Protein AF-X1FKP4-F1 (afdb_monomer_lite)

pLDDT: mean 86.1, std 11.21, range [51.81, 96.81]

Sequence (69 aa):
MVKIALTEAGKKWMAEHYPQGMVYEYNLDDEFELIGMLAETVEVTCPMGIPYRIPHKVDDEKTWRKADD

Structure (mmCIF, N/CA/C/O backbone):
data_AF-X1FKP4-F1
#
_entry.id   AF-X1FKP4-F1
#
loop_
_atom_site.group_PDB
_atom_site.id
_atom_site.type_symbol
_atom_site.label_atom_id
_atom_site.label_alt_id
_atom_site.label_comp_id
_atom_site.label_asym_id
_atom_site.label_entity_id
_atom_site.label_seq_id
_atom_site.pdbx_PDB_ins_code
_atom_site.Cartn_x
_atom_site.Cartn_y
_atom_site.Cartn_z
_atom_site.occupancy
_atom_site.B_iso_or_equiv
_atom_site.auth_seq_id
_atom_site.auth_comp_id
_atom_site.auth_asym_id
_atom_site.auth_atom_id
_atom_site.pdbx_PDB_model_num
ATOM 1 N N . MET A 1 1 ? -4.020 -6.256 -15.514 1.00 74.56 1 MET A N 1
ATOM 2 C CA . MET A 1 1 ? -3.346 -6.268 -14.199 1.00 74.56 1 MET A CA 1
ATOM 3 C C . MET A 1 1 ? -3.815 -5.033 -13.451 1.00 74.56 1 MET A C 1
ATOM 5 O O . MET A 1 1 ? -3.995 -4.017 -14.108 1.00 74.56 1 MET A O 1
ATOM 9 N N . VAL A 1 2 ? -4.122 -5.116 -12.154 1.00 89.88 2 VAL A N 1
ATOM 10 C CA . VAL A 1 2 ? -4.576 -3.937 -11.392 1.00 89.88 2 VAL A CA 1
ATOM 11 C C . VAL A 1 2 ? -3.346 -3.239 -10.838 1.00 89.88 2 VAL A C 1
ATOM 13 O O . VAL A 1 2 ? -2.562 -3.876 -10.141 1.00 89.88 2 VAL A O 1
ATOM 16 N N . LYS A 1 3 ? -3.189 -1.952 -11.139 1.00 91.69 3 LYS A N 1
ATOM 17 C CA . LYS A 1 3 ? -2.125 -1.133 -10.569 1.00 91.69 3 LYS A CA 1
ATOM 18 C C . LYS A 1 3 ? -2.626 -0.355 -9.361 1.00 91.69 3 LYS A C 1
ATOM 20 O O . LYS A 1 3 ? -3.787 0.068 -9.312 1.00 91.69 3 LYS A O 1
ATOM 25 N N . ILE A 1 4 ? -1.756 -0.177 -8.381 1.00 92.12 4 ILE A N 1
ATOM 26 C CA . ILE A 1 4 ? -2.021 0.628 -7.196 1.00 92.12 4 ILE A CA 1
ATOM 27 C C . ILE A 1 4 ? -0.866 1.589 -6.944 1.00 92.12 4 ILE A C 1
ATOM 29 O O . ILE A 1 4 ? 0.277 1.299 -7.276 1.00 92.12 4 ILE A O 1
ATOM 33 N N . ALA A 1 5 ? -1.174 2.713 -6.315 1.00 92.62 5 ALA A N 1
ATOM 34 C CA . ALA A 1 5 ? -0.185 3.649 -5.805 1.00 92.62 5 ALA A CA 1
ATOM 3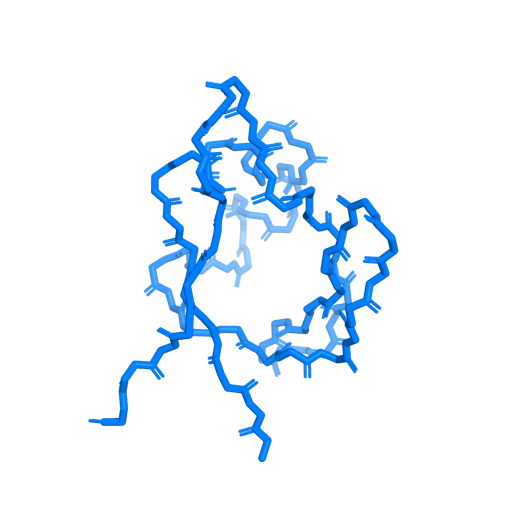5 C C . ALA A 1 5 ? -0.243 3.663 -4.277 1.00 92.62 5 ALA A C 1
ATOM 37 O O . ALA A 1 5 ? -1.327 3.573 -3.681 1.00 92.62 5 ALA A O 1
ATOM 38 N N . LEU A 1 6 ? 0.920 3.806 -3.646 1.00 92.06 6 LEU A N 1
ATOM 39 C CA . LEU A 1 6 ? 1.009 3.981 -2.202 1.00 92.06 6 LEU A CA 1
ATOM 40 C C . LEU A 1 6 ? 0.623 5.411 -1.820 1.00 92.06 6 LEU A C 1
ATOM 42 O O . LEU A 1 6 ? 0.968 6.381 -2.495 1.00 92.06 6 LEU A O 1
ATOM 46 N N . THR A 1 7 ? -0.131 5.541 -0.734 1.00 94.69 7 THR A N 1
ATOM 47 C CA . THR A 1 7 ? -0.369 6.836 -0.084 1.00 94.69 7 THR A CA 1
ATOM 48 C C . THR A 1 7 ? 0.825 7.192 0.796 1.00 94.69 7 THR A C 1
ATOM 50 O O . THR A 1 7 ? 1.661 6.337 1.075 1.00 94.69 7 THR A O 1
ATOM 53 N N . GLU A 1 8 ? 0.880 8.414 1.321 1.00 93.25 8 GLU A N 1
ATOM 54 C CA . GLU A 1 8 ? 1.935 8.817 2.262 1.00 93.25 8 GLU A CA 1
ATOM 55 C C . GLU A 1 8 ? 2.038 7.880 3.482 1.00 93.25 8 GLU A C 1
ATOM 57 O O . GLU A 1 8 ? 3.140 7.491 3.870 1.00 93.25 8 GLU A O 1
ATOM 62 N N . ALA A 1 9 ? 0.904 7.422 4.026 1.00 94.31 9 ALA A N 1
ATOM 63 C CA . ALA A 1 9 ? 0.878 6.432 5.104 1.00 94.31 9 ALA A CA 1
ATOM 64 C C . ALA A 1 9 ? 1.489 5.087 4.675 1.00 94.31 9 ALA A C 1
ATOM 66 O O . ALA A 1 9 ? 2.296 4.506 5.401 1.00 94.31 9 ALA A O 1
ATOM 67 N N . GLY A 1 10 ? 1.150 4.602 3.475 1.00 93.06 10 GLY A N 1
ATOM 68 C CA . GLY A 1 10 ? 1.713 3.361 2.936 1.00 93.06 10 GLY A CA 1
ATOM 69 C C . GLY A 1 10 ? 3.205 3.464 2.646 1.00 93.06 10 GLY A C 1
ATOM 70 O O . GLY A 1 10 ? 3.953 2.547 2.974 1.00 93.06 10 GLY A O 1
ATOM 71 N N . LYS A 1 11 ? 3.647 4.600 2.100 1.00 90.94 11 LYS A N 1
ATOM 72 C CA . LYS A 1 11 ? 5.056 4.916 1.845 1.00 90.94 11 LYS A CA 1
ATOM 73 C C . LYS A 1 11 ? 5.868 4.905 3.135 1.00 90.94 11 LYS A C 1
ATOM 75 O O . LYS A 1 11 ? 6.874 4.203 3.224 1.00 90.94 11 LYS A O 1
ATOM 80 N N . LYS A 1 12 ? 5.403 5.628 4.157 1.00 91.44 12 LYS A N 1
ATOM 81 C CA . LYS A 1 12 ? 6.058 5.670 5.468 1.00 91.44 12 LYS A CA 1
ATOM 82 C C . LYS A 1 12 ? 6.140 4.277 6.090 1.00 91.44 12 LYS A C 1
ATOM 84 O O . LYS A 1 12 ? 7.221 3.852 6.487 1.00 91.44 12 LYS A O 1
ATOM 89 N N . TRP A 1 13 ? 5.027 3.544 6.101 1.00 92.31 13 TRP A N 1
ATOM 90 C CA . TRP A 1 13 ? 4.987 2.195 6.658 1.00 92.31 13 TRP A CA 1
ATOM 91 C C . TRP A 1 13 ? 5.943 1.243 5.921 1.00 92.31 13 TRP A C 1
ATOM 93 O O . TRP A 1 13 ? 6.709 0.525 6.563 1.00 92.31 13 TRP A O 1
ATOM 103 N N . MET A 1 14 ? 5.969 1.285 4.583 1.00 89.38 14 MET A N 1
ATOM 104 C CA . MET A 1 14 ? 6.903 0.510 3.756 1.00 89.38 14 MET A CA 1
ATOM 105 C C . MET A 1 14 ? 8.365 0.854 4.049 1.00 89.38 14 MET A C 1
ATOM 107 O O . MET A 1 14 ? 9.184 -0.054 4.159 1.00 89.38 14 MET A O 1
ATOM 111 N N . ALA A 1 15 ? 8.706 2.135 4.210 1.00 87.06 15 ALA A N 1
ATOM 112 C CA . ALA A 1 15 ? 10.068 2.559 4.538 1.00 87.06 15 ALA A CA 1
ATOM 113 C C . ALA A 1 15 ? 10.526 2.067 5.917 1.00 87.06 15 ALA A C 1
ATOM 115 O O . ALA A 1 15 ? 11.689 1.705 6.084 1.00 87.06 15 ALA A O 1
ATOM 116 N N . GLU A 1 16 ? 9.612 2.009 6.884 1.00 89.88 16 GLU A N 1
ATOM 117 C CA . GLU A 1 16 ? 9.889 1.512 8.234 1.00 89.88 16 GLU A CA 1
ATOM 118 C C . GLU A 1 16 ? 10.019 -0.021 8.284 1.00 89.88 16 GLU A C 1
ATOM 120 O O . GLU A 1 16 ? 10.882 -0.538 8.994 1.00 89.88 16 GLU A O 1
ATOM 125 N N . HIS A 1 17 ? 9.197 -0.756 7.524 1.00 90.12 17 HIS A N 1
ATOM 126 C CA . HIS A 1 17 ? 9.108 -2.223 7.610 1.00 90.12 17 HIS A CA 1
ATOM 127 C C . HIS A 1 17 ? 9.952 -2.959 6.562 1.00 90.12 17 HIS A C 1
ATOM 129 O O . HIS A 1 17 ? 10.412 -4.074 6.812 1.00 90.12 17 HIS A O 1
ATOM 135 N N . TYR A 1 18 ? 10.203 -2.333 5.411 1.00 86.25 18 TYR A N 1
ATOM 136 C CA . TYR A 1 18 ? 11.027 -2.869 4.325 1.00 86.25 18 TYR A CA 1
ATOM 137 C C . TYR A 1 18 ? 12.158 -1.912 3.921 1.00 86.25 18 TYR A C 1
ATOM 139 O O . TYR A 1 18 ? 12.340 -1.638 2.731 1.00 86.25 18 TYR A O 1
ATOM 147 N N . PRO A 1 19 ? 12.987 -1.436 4.870 1.00 79.00 19 PRO A N 1
ATOM 148 C CA . PRO A 1 19 ? 14.041 -0.469 4.570 1.00 79.00 19 PRO A CA 1
ATOM 149 C C . PRO A 1 19 ? 15.028 -0.993 3.518 1.00 79.00 19 PRO A C 1
ATOM 151 O O . PRO A 1 19 ? 15.563 -0.222 2.733 1.00 79.00 19 PRO A O 1
ATOM 154 N N . GLN A 1 20 ? 15.244 -2.309 3.448 1.00 71.50 20 GLN A N 1
ATOM 155 C CA . GLN A 1 20 ? 16.221 -2.900 2.529 1.00 71.50 20 GLN A CA 1
ATOM 156 C C . GLN A 1 20 ? 15.781 -2.861 1.060 1.00 71.50 20 GLN A C 1
ATOM 158 O O . GLN A 1 20 ? 16.608 -2.569 0.205 1.00 71.50 20 GLN A O 1
ATOM 163 N N . GLY A 1 21 ? 14.495 -3.095 0.768 1.00 65.88 21 GLY A N 1
ATOM 164 C CA . GLY A 1 21 ? 13.977 -2.950 -0.600 1.00 65.88 21 GLY A CA 1
ATOM 165 C C . GLY A 1 21 ? 13.892 -1.479 -1.011 1.00 65.88 21 GLY A C 1
ATOM 166 O O . GLY A 1 21 ? 14.174 -1.100 -2.140 1.00 65.88 21 GLY A O 1
ATOM 167 N N . MET A 1 22 ? 13.564 -0.621 -0.054 1.00 60.84 22 MET A N 1
ATOM 168 C CA . MET A 1 22 ? 13.208 0.775 -0.281 1.00 60.84 22 MET A CA 1
ATOM 169 C C . MET A 1 22 ? 14.398 1.722 -0.429 1.00 60.84 22 MET A C 1
ATOM 171 O O . MET A 1 22 ? 14.348 2.668 -1.204 1.00 60.84 22 MET A O 1
ATOM 175 N N . VAL A 1 23 ? 15.472 1.489 0.327 1.00 51.81 23 VAL A N 1
ATOM 176 C CA . VAL A 1 23 ? 16.622 2.406 0.379 1.00 51.81 23 VAL A CA 1
ATOM 177 C C . VAL A 1 23 ? 17.512 2.286 -0.862 1.00 51.81 23 VAL A C 1
ATOM 179 O O . VAL A 1 23 ? 18.262 3.214 -1.159 1.00 51.81 23 VAL A O 1
ATOM 182 N N . TYR A 1 24 ? 17.426 1.183 -1.610 1.00 53.69 24 TYR A N 1
ATOM 183 C CA . TYR A 1 24 ? 18.370 0.911 -2.696 1.00 53.69 24 TYR A CA 1
ATOM 184 C C . TYR A 1 24 ? 17.739 0.545 -4.040 1.00 53.69 24 TYR A C 1
ATOM 186 O O . TYR A 1 24 ? 18.407 0.725 -5.056 1.00 53.69 24 TYR A O 1
ATOM 194 N N . GLU A 1 25 ? 16.492 0.065 -4.080 1.00 64.31 25 GLU A N 1
ATOM 195 C CA . GLU A 1 25 ? 15.964 -0.566 -5.299 1.00 64.31 25 GLU A CA 1
ATOM 196 C C . GLU A 1 25 ? 14.658 0.036 -5.835 1.00 64.31 25 GLU A C 1
ATOM 198 O O . GLU A 1 25 ? 14.408 -0.100 -7.032 1.00 64.31 25 GLU A O 1
ATOM 203 N N . TYR A 1 26 ? 13.841 0.719 -5.017 1.00 73.06 26 TYR A N 1
ATOM 204 C CA . TYR A 1 26 ? 12.490 1.123 -5.439 1.00 73.06 26 TYR A CA 1
ATOM 205 C 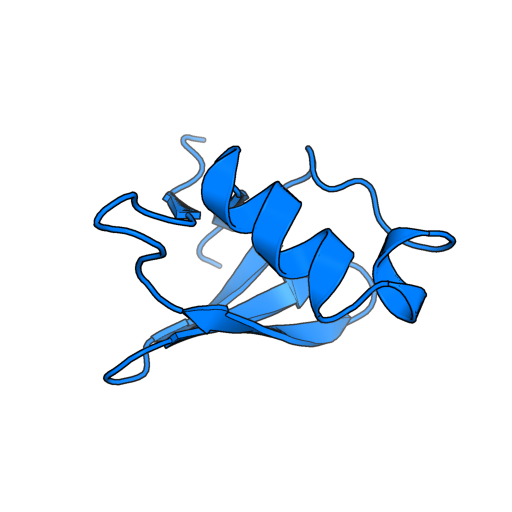C . TYR A 1 26 ? 12.133 2.570 -5.107 1.00 73.06 26 TYR A C 1
ATOM 207 O O . TYR A 1 26 ? 12.320 3.043 -3.987 1.00 73.06 26 TYR A O 1
ATOM 215 N N . ASN A 1 27 ? 11.527 3.242 -6.086 1.00 78.88 27 ASN A N 1
ATOM 216 C CA . ASN A 1 27 ? 10.856 4.512 -5.883 1.00 78.88 27 ASN A CA 1
ATOM 217 C C . ASN A 1 27 ? 9.425 4.263 -5.390 1.00 78.88 27 ASN A C 1
ATOM 219 O O . ASN A 1 27 ? 8.597 3.681 -6.083 1.00 78.88 27 ASN A O 1
ATOM 223 N N . LEU A 1 28 ? 9.128 4.726 -4.182 1.00 82.94 28 LEU A N 1
ATOM 224 C CA . LEU A 1 28 ? 7.805 4.637 -3.566 1.00 82.94 28 LEU A CA 1
ATOM 225 C C . LEU A 1 28 ? 6.694 5.401 -4.280 1.00 82.94 28 LEU A C 1
ATOM 227 O O . LEU A 1 28 ? 5.515 5.171 -3.996 1.00 82.94 28 LEU A O 1
ATOM 231 N N . ASP A 1 29 ? 7.077 6.360 -5.115 1.00 85.12 29 ASP A N 1
ATOM 232 C CA . ASP A 1 29 ? 6.145 7.148 -5.907 1.00 85.12 29 ASP A CA 1
ATOM 233 C C . ASP A 1 29 ? 5.680 6.407 -7.169 1.00 85.12 29 ASP A C 1
ATOM 235 O O . ASP A 1 29 ? 4.746 6.869 -7.826 1.00 85.12 29 ASP A O 1
ATOM 239 N N . ASP A 1 30 ? 6.291 5.262 -7.489 1.00 86.06 30 ASP A N 1
ATOM 240 C CA . ASP A 1 30 ? 5.909 4.443 -8.634 1.00 86.06 30 ASP A CA 1
ATOM 241 C C . ASP A 1 30 ? 4.628 3.631 -8.362 1.00 86.06 30 ASP A C 1
ATOM 243 O O . ASP A 1 30 ? 4.113 3.519 -7.243 1.00 86.06 30 ASP A O 1
ATOM 247 N N . GLU A 1 31 ? 4.099 3.039 -9.429 1.00 89.31 31 GLU A N 1
ATOM 248 C CA . GLU A 1 31 ? 2.962 2.130 -9.364 1.00 89.31 31 GLU A CA 1
ATOM 249 C C . GLU A 1 31 ? 3.407 0.700 -9.051 1.00 89.31 31 GLU A C 1
ATOM 251 O O . GLU A 1 31 ? 4.414 0.201 -9.555 1.00 89.31 31 GLU A O 1
ATOM 256 N N . PHE A 1 32 ? 2.581 0.008 -8.275 1.00 89.31 32 PHE A N 1
ATOM 257 C CA . PHE A 1 32 ? 2.766 -1.381 -7.884 1.00 89.31 32 PHE A CA 1
ATOM 258 C C . PHE A 1 32 ? 1.673 -2.242 -8.506 1.00 89.31 32 PHE A C 1
ATOM 260 O O . PHE A 1 32 ? 0.524 -1.814 -8.653 1.00 89.31 32 PHE A O 1
ATOM 267 N N . GLU A 1 33 ? 2.001 -3.483 -8.838 1.00 91.56 33 GLU A N 1
ATOM 268 C CA . GLU A 1 33 ? 1.011 -4.439 -9.320 1.00 91.56 33 GLU A CA 1
ATOM 269 C C . GLU A 1 33 ? 0.328 -5.118 -8.137 1.00 91.56 33 GLU A C 1
ATOM 271 O O . GLU A 1 33 ? 0.981 -5.666 -7.255 1.00 91.56 33 GLU A O 1
ATOM 276 N N . LEU A 1 34 ? -1.002 -5.104 -8.108 1.00 92.38 34 LEU A N 1
ATOM 277 C CA . LEU A 1 34 ? -1.768 -5.831 -7.105 1.00 92.38 34 LEU A CA 1
ATOM 278 C C . LEU A 1 34 ? -1.805 -7.319 -7.462 1.00 92.38 34 LEU A C 1
ATOM 280 O O . LEU A 1 34 ? -2.3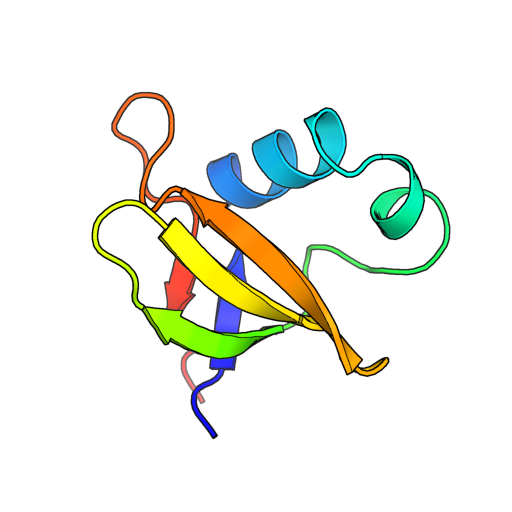65 -7.701 -8.493 1.00 92.38 34 LEU A O 1
ATOM 284 N N . ILE A 1 35 ? -1.276 -8.148 -6.566 1.00 92.44 35 ILE A N 1
ATOM 285 C CA . ILE A 1 35 ? -1.296 -9.609 -6.685 1.00 92.44 35 ILE A CA 1
ATOM 286 C C . ILE A 1 35 ? -2.549 -10.175 -6.021 1.00 92.44 35 ILE A C 1
ATOM 288 O O . ILE A 1 35 ? -3.223 -11.039 -6.581 1.00 92.44 35 ILE A O 1
ATOM 292 N N . GLY A 1 36 ? -2.888 -9.673 -4.831 1.00 91.69 36 GLY A N 1
ATOM 293 C CA . GLY A 1 36 ? -4.001 -10.196 -4.050 1.00 91.69 36 GLY A CA 1
ATOM 294 C C . GLY A 1 36 ? -4.459 -9.256 -2.943 1.00 91.69 36 GLY A C 1
ATOM 295 O O . GLY A 1 36 ? -3.702 -8.429 -2.440 1.00 91.69 36 GLY A O 1
ATOM 296 N N . MET A 1 37 ? -5.725 -9.398 -2.553 1.00 93.25 37 MET A N 1
ATOM 297 C CA . MET A 1 37 ? -6.284 -8.757 -1.363 1.00 93.25 37 MET A CA 1
ATOM 298 C C . MET A 1 37 ? -6.555 -9.834 -0.317 1.00 93.25 37 MET A C 1
ATOM 300 O O . MET A 1 37 ? -7.274 -10.797 -0.587 1.00 93.25 37 MET A O 1
ATOM 304 N N . LEU A 1 38 ? -5.966 -9.671 0.859 1.00 92.50 38 LEU A N 1
ATOM 305 C CA . LEU A 1 38 ? -6.165 -10.519 2.028 1.00 92.50 38 LEU A CA 1
ATOM 306 C C . LEU A 1 38 ? -7.086 -9.792 3.019 1.00 92.50 38 LEU A C 1
ATOM 308 O O . LEU A 1 38 ? -7.473 -8.649 2.797 1.00 92.50 38 LEU A O 1
ATOM 312 N N . ALA A 1 39 ? -7.469 -10.453 4.113 1.00 92.94 39 ALA A N 1
ATOM 313 C CA . ALA A 1 39 ? -8.396 -9.866 5.085 1.00 92.94 39 ALA A CA 1
ATOM 314 C C . ALA A 1 39 ? -7.866 -8.562 5.719 1.00 92.94 39 ALA A C 1
ATOM 316 O O . ALA A 1 39 ? -8.642 -7.649 5.987 1.00 92.94 39 ALA A O 1
ATOM 317 N N . GLU A 1 40 ? -6.551 -8.471 5.941 1.00 92.31 40 GLU A N 1
ATOM 318 C CA . GLU A 1 40 ? -5.918 -7.357 6.665 1.00 92.31 40 GLU A CA 1
ATOM 319 C C . GLU A 1 40 ? -4.901 -6.579 5.816 1.00 92.31 40 GLU A C 1
ATOM 321 O O . GLU A 1 40 ? -4.546 -5.443 6.141 1.00 92.31 40 GLU A O 1
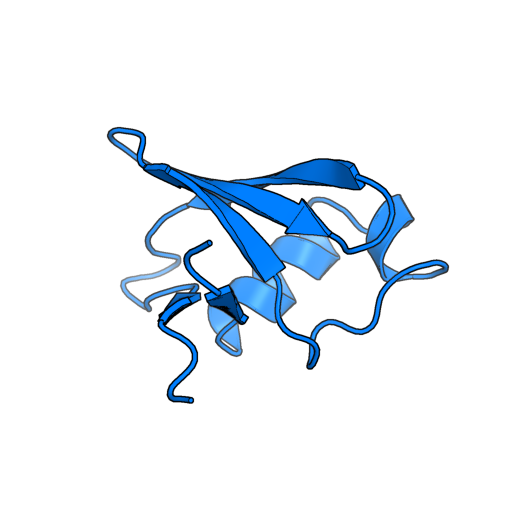ATOM 326 N N . THR A 1 41 ? -4.448 -7.157 4.705 1.00 95.62 41 THR A N 1
ATOM 327 C CA . THR A 1 41 ? -3.349 -6.633 3.890 1.00 95.62 41 THR A CA 1
ATOM 328 C C . THR A 1 41 ? -3.635 -6.768 2.398 1.00 95.62 41 THR A C 1
ATOM 330 O O . THR A 1 41 ? -4.461 -7.568 1.963 1.00 95.62 41 THR A O 1
ATOM 333 N N . VAL A 1 42 ? -2.900 -6.008 1.596 1.00 94.19 42 VAL A N 1
ATOM 334 C CA . VAL A 1 42 ? -2.735 -6.262 0.166 1.00 94.19 42 VAL A CA 1
ATOM 335 C C . VAL A 1 42 ? -1.355 -6.819 -0.104 1.00 94.19 42 VAL A C 1
ATOM 337 O O . VAL A 1 42 ? -0.383 -6.420 0.535 1.00 94.19 42 VAL A O 1
ATOM 340 N N . GLU A 1 43 ? -1.286 -7.733 -1.062 1.00 94.25 43 GLU A N 1
ATOM 341 C CA . GLU A 1 43 ? -0.038 -8.245 -1.602 1.00 94.25 43 GLU A CA 1
ATOM 342 C C . GLU A 1 43 ? 0.225 -7.582 -2.951 1.00 94.25 43 GLU A C 1
ATOM 344 O O . GLU A 1 43 ? -0.634 -7.590 -3.839 1.00 94.25 43 GLU A O 1
ATOM 349 N N . VAL A 1 44 ? 1.400 -6.974 -3.079 1.00 90.81 44 VAL A N 1
ATOM 350 C CA . VAL A 1 44 ? 1.792 -6.169 -4.233 1.00 90.81 44 VAL A CA 1
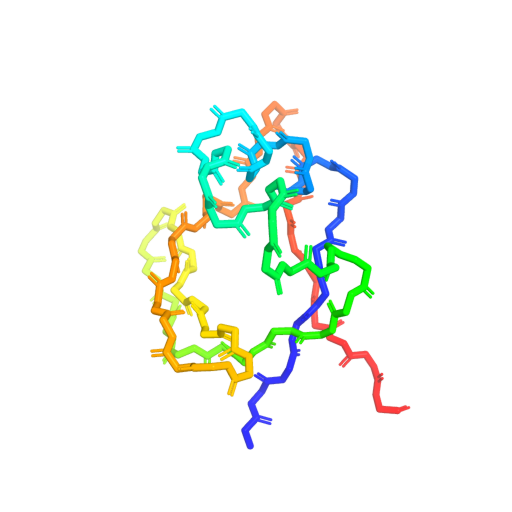ATOM 351 C C . VAL A 1 44 ? 3.153 -6.596 -4.740 1.00 90.81 44 VAL A C 1
ATOM 353 O O . VAL A 1 44 ? 4.021 -6.944 -3.947 1.00 90.81 44 VAL A O 1
ATOM 356 N N . THR A 1 45 ? 3.363 -6.551 -6.046 1.00 88.31 45 THR A N 1
ATOM 357 C CA . THR A 1 45 ? 4.672 -6.751 -6.663 1.00 88.31 45 THR A CA 1
ATOM 358 C C . THR A 1 45 ? 5.234 -5.431 -7.143 1.00 88.31 45 THR A C 1
ATOM 360 O O . THR A 1 45 ? 4.553 -4.643 -7.804 1.00 88.31 45 THR A O 1
ATOM 363 N N . CYS A 1 46 ? 6.513 -5.220 -6.850 1.00 76.31 46 CYS A N 1
ATOM 364 C CA . CYS A 1 46 ? 7.308 -4.219 -7.550 1.00 76.31 46 CYS A CA 1
ATOM 365 C C . CYS A 1 46 ? 7.623 -4.698 -8.982 1.00 76.31 46 CYS A C 1
ATOM 367 O O . CYS A 1 46 ? 7.591 -5.907 -9.230 1.00 76.31 46 CYS A O 1
ATOM 369 N N . PRO A 1 47 ? 8.034 -3.805 -9.903 1.00 67.31 47 PRO A N 1
ATOM 370 C CA . PRO A 1 47 ? 8.431 -4.168 -11.273 1.00 67.31 47 PRO A CA 1
ATOM 371 C C . PRO A 1 47 ? 9.514 -5.260 -11.382 1.00 67.31 47 PRO A C 1
ATOM 373 O O . PRO A 1 47 ? 9.599 -5.951 -12.391 1.00 67.31 47 PRO A O 1
ATOM 376 N N . MET A 1 48 ? 10.324 -5.451 -10.336 1.00 68.44 48 MET A N 1
ATOM 377 C CA . MET A 1 48 ? 11.344 -6.508 -10.247 1.00 68.44 48 MET A CA 1
ATOM 378 C C . MET A 1 48 ? 10.792 -7.874 -9.795 1.00 68.44 48 MET A C 1
ATOM 380 O O . MET A 1 48 ? 11.546 -8.838 -9.675 1.00 68.44 48 MET A O 1
ATOM 384 N N . GLY A 1 49 ? 9.487 -7.978 -9.530 1.00 74.62 49 GLY A N 1
ATOM 385 C CA . GLY A 1 49 ? 8.805 -9.233 -9.205 1.00 74.62 49 GLY A CA 1
ATOM 386 C C . GLY A 1 49 ? 8.897 -9.676 -7.742 1.00 74.62 49 GLY A C 1
ATOM 387 O O . GLY A 1 49 ? 8.448 -10.774 -7.421 1.00 74.62 49 GLY A O 1
ATOM 388 N N . ILE A 1 50 ? 9.441 -8.849 -6.841 1.00 81.38 50 ILE A N 1
ATOM 389 C CA . ILE A 1 50 ? 9.456 -9.143 -5.400 1.00 81.38 50 ILE A CA 1
ATOM 390 C C . ILE A 1 50 ? 8.091 -8.777 -4.791 1.00 81.38 50 ILE A C 1
ATOM 392 O O . ILE A 1 50 ? 7.664 -7.625 -4.940 1.00 81.38 50 ILE A O 1
ATOM 396 N N . PRO A 1 51 ? 7.403 -9.717 -4.112 1.00 87.38 51 PRO A N 1
ATOM 397 C CA . PRO A 1 51 ? 6.132 -9.445 -3.456 1.00 87.38 51 PRO A CA 1
ATOM 398 C C . PRO A 1 51 ? 6.322 -8.804 -2.074 1.00 87.38 51 PRO A C 1
ATOM 400 O O . PRO A 1 51 ? 7.146 -9.243 -1.270 1.00 87.38 51 PRO A O 1
ATOM 403 N N . TYR A 1 52 ? 5.487 -7.816 -1.772 1.00 88.50 52 TYR A N 1
ATOM 404 C CA . TYR A 1 52 ? 5.393 -7.123 -0.491 1.00 88.50 52 TYR A CA 1
ATOM 405 C C . TYR A 1 52 ? 3.967 -7.166 0.032 1.00 88.50 52 TYR A C 1
ATOM 407 O O . TYR A 1 52 ? 3.009 -7.250 -0.737 1.00 88.50 52 TYR A O 1
ATOM 415 N N . ARG A 1 53 ? 3.817 -7.081 1.356 1.00 92.75 53 ARG A N 1
ATOM 416 C CA . ARG A 1 53 ? 2.507 -7.015 2.004 1.00 92.75 53 ARG A CA 1
ATOM 417 C C . ARG A 1 53 ? 2.375 -5.724 2.776 1.00 92.75 53 ARG A C 1
ATOM 419 O O . ARG A 1 53 ? 3.232 -5.405 3.590 1.00 92.75 53 ARG A O 1
ATOM 426 N N . ILE A 1 54 ? 1.282 -5.015 2.535 1.00 93.12 54 ILE A N 1
ATOM 427 C CA . ILE A 1 54 ? 0.998 -3.728 3.169 1.00 93.12 54 ILE A CA 1
ATOM 428 C C . ILE A 1 54 ? -0.396 -3.808 3.793 1.00 93.12 54 ILE A C 1
ATOM 430 O O . ILE A 1 54 ? -1.328 -4.255 3.120 1.00 93.12 54 ILE A O 1
ATOM 434 N N . PRO A 1 55 ? -0.584 -3.404 5.060 1.00 96.81 55 PRO A N 1
ATOM 435 C CA . PRO A 1 55 ? -1.906 -3.379 5.685 1.00 96.81 55 PRO A CA 1
ATOM 436 C C . PRO A 1 55 ? -2.834 -2.433 4.935 1.00 96.81 55 PRO A C 1
ATOM 438 O O . PRO A 1 55 ? -2.371 -1.429 4.417 1.00 96.81 55 PRO A O 1
ATOM 441 N N . HIS A 1 56 ? -4.143 -2.689 4.885 1.00 95.69 56 HIS A N 1
ATOM 442 C CA . HIS A 1 56 ? -5.078 -1.779 4.198 1.00 95.69 56 HIS A CA 1
ATOM 443 C C . HIS A 1 56 ? -5.079 -0.358 4.776 1.00 95.69 56 HIS A C 1
ATOM 445 O O . HIS A 1 56 ? -5.376 0.605 4.058 1.00 95.69 56 HIS A O 1
ATOM 451 N N . LYS A 1 57 ? -4.786 -0.243 6.075 1.00 96.75 57 LYS A N 1
ATOM 452 C CA . LYS A 1 57 ? -4.728 1.013 6.810 1.00 96.75 57 LYS A CA 1
ATOM 453 C C . LYS A 1 57 ? -3.641 0.994 7.881 1.00 96.75 57 LYS A C 1
ATOM 455 O O . LYS A 1 57 ? -3.335 -0.066 8.417 1.00 96.75 57 LYS A O 1
ATOM 460 N N . VAL A 1 58 ? -3.136 2.174 8.216 1.00 95.12 58 VAL A N 1
ATOM 461 C CA . VAL A 1 58 ? -2.273 2.452 9.372 1.00 95.12 58 VAL A CA 1
ATOM 462 C C . VAL A 1 58 ? -2.837 3.699 10.038 1.00 95.12 58 VAL A C 1
ATOM 464 O O . VAL A 1 58 ? -3.116 4.663 9.335 1.00 95.12 58 VAL A O 1
ATOM 467 N N . ASP A 1 59 ? -3.068 3.659 11.352 1.00 93.62 59 ASP A N 1
ATOM 468 C CA . ASP A 1 59 ? -3.653 4.779 12.110 1.00 93.62 59 ASP A CA 1
ATOM 469 C C . ASP A 1 59 ? -4.937 5.348 11.465 1.00 93.62 59 ASP A C 1
ATOM 471 O O . ASP A 1 59 ? -5.109 6.551 11.309 1.00 93.62 59 ASP A O 1
ATOM 475 N N . ASP A 1 60 ? -5.830 4.449 11.030 1.00 93.75 60 ASP A N 1
ATOM 476 C CA . ASP A 1 60 ? -7.066 4.732 10.277 1.00 93.75 60 ASP A CA 1
ATOM 477 C C . ASP A 1 60 ? -6.901 5.358 8.875 1.00 93.75 60 ASP A C 1
ATOM 479 O O . ASP A 1 60 ? -7.881 5.455 8.122 1.00 93.75 60 ASP A O 1
ATOM 483 N N . GLU A 1 61 ? -5.677 5.664 8.449 1.00 95.75 61 GLU A N 1
ATOM 484 C CA . GLU A 1 61 ? -5.356 6.147 7.108 1.00 95.75 61 GLU A CA 1
ATOM 485 C C . GLU A 1 61 ? -5.155 4.990 6.126 1.00 95.75 61 GLU A C 1
ATOM 487 O O . GLU A 1 61 ? -4.470 4.013 6.418 1.00 95.75 61 GLU A O 1
ATOM 492 N N . LYS A 1 62 ? -5.732 5.084 4.920 1.00 95.81 62 LYS A N 1
ATOM 493 C CA . LYS A 1 62 ? -5.481 4.096 3.856 1.00 95.81 62 LYS A CA 1
ATOM 494 C C . LYS A 1 62 ? -4.027 4.161 3.413 1.00 95.81 62 LYS A C 1
ATOM 496 O O . LYS A 1 62 ? -3.519 5.251 3.172 1.00 95.81 62 LYS A O 1
ATOM 501 N N . THR A 1 63 ? -3.408 3.007 3.199 1.00 95.31 63 THR A N 1
ATOM 502 C CA . THR A 1 63 ? -2.007 2.883 2.747 1.00 95.31 63 THR A CA 1
ATOM 503 C C . THR A 1 63 ? -1.851 2.815 1.227 1.00 95.31 63 THR A C 1
ATOM 505 O O . THR A 1 63 ? -0.760 3.016 0.699 1.00 95.31 63 THR A O 1
ATOM 508 N N . TRP A 1 64 ? -2.932 2.537 0.500 1.00 94.44 64 TRP A N 1
ATOM 509 C CA . TRP A 1 64 ? -2.911 2.413 -0.952 1.00 94.44 64 TRP A CA 1
ATOM 510 C C . TRP A 1 64 ? -4.218 2.889 -1.583 1.00 94.44 64 TRP A C 1
ATOM 512 O O . TRP A 1 64 ? -5.274 2.974 -0.943 1.00 94.44 64 TRP A O 1
ATOM 522 N N . ARG A 1 65 ? -4.139 3.174 -2.879 1.00 94.38 65 ARG A N 1
ATOM 523 C CA . ARG A 1 65 ? -5.274 3.472 -3.755 1.00 94.38 65 ARG A CA 1
ATOM 524 C C . ARG A 1 65 ? -5.070 2.794 -5.102 1.00 94.38 65 ARG A C 1
ATOM 526 O O . ARG A 1 65 ? -3.934 2.547 -5.488 1.00 94.38 65 ARG A O 1
ATOM 533 N N . LYS A 1 66 ? -6.155 2.511 -5.826 1.00 91.75 66 LYS A N 1
ATOM 534 C CA . LYS A 1 66 ? -6.028 2.145 -7.243 1.00 91.75 66 LYS A CA 1
ATOM 535 C C . LYS A 1 66 ? -5.312 3.286 -7.967 1.00 91.75 66 LYS A C 1
ATOM 537 O O . LYS A 1 66 ? -5.612 4.445 -7.681 1.00 91.75 66 LYS A O 1
ATOM 542 N N . ALA A 1 67 ? -4.352 2.951 -8.818 1.00 85.44 67 ALA A N 1
ATOM 543 C CA . ALA A 1 67 ? -3.816 3.922 -9.753 1.00 85.44 67 ALA A CA 1
ATOM 544 C C . ALA A 1 67 ? -4.910 4.181 -10.800 1.00 85.44 67 ALA A C 1
ATOM 546 O O . ALA A 1 67 ? -5.524 3.227 -11.285 1.00 85.44 67 ALA A O 1
ATOM 547 N N . ASP A 1 68 ? -5.231 5.449 -11.040 1.00 73.12 68 ASP A N 1
ATOM 548 C CA . ASP A 1 68 ? -6.071 5.832 -12.175 1.00 73.12 68 ASP A CA 1
ATOM 549 C C . ASP A 1 68 ? -5.197 5.751 -13.442 1.00 73.12 68 ASP A C 1
ATOM 551 O O 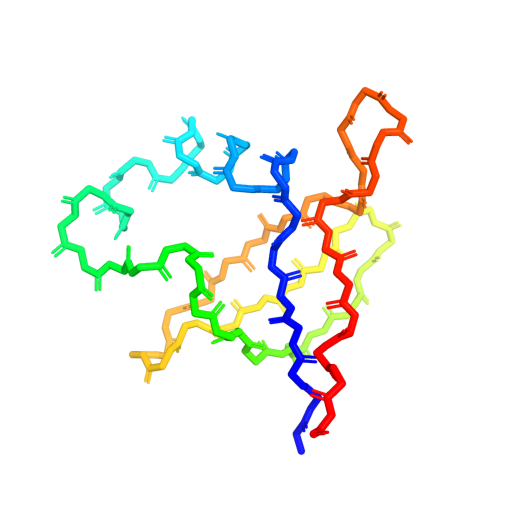. ASP A 1 68 ? -4.023 6.114 -13.374 1.00 73.12 68 ASP A O 1
ATOM 555 N N . ASP A 1 69 ? -5.749 5.221 -14.541 1.00 54.00 69 ASP A N 1
ATOM 556 C CA . ASP A 1 69 ? -5.079 5.090 -15.856 1.00 54.00 69 ASP A CA 1
ATOM 557 C C . ASP A 1 69 ? -4.702 6.462 -16.454 1.00 54.00 69 ASP A C 1
ATOM 559 O O . ASP A 1 69 ? -5.547 7.392 -16.377 1.00 54.00 69 ASP A O 1
#

Foldseek 3Di:
DWKKAFDPQLLVVCCVPPVPCDVPPDDNRDIWAFPDDDPFWTWTADPVGDIDITGCDDPNHGGMDTDDD

Secondary structure (DSSP, 8-state):
-EEEEE-HHHHHHHHHH-HHHHTTT--TTSEEEEEEE-SSEEEEE-TT--EEEEESEETTEESEEEPP-

Organism: NCBI:txid412755

Radius of gyration: 10.91 Å; chains: 1; bounding box: 27×19×28 Å